Protein 3PES (pdb70)

Structure (mmCIF, N/CA/C/O backbone):
data_3PES
#
_entry.id   3PES
#
_cell.length_a   38.059
_cell.length_b   59.745
_cell.length_c   38.154
_cell.angle_alpha   90.00
_cell.angle_beta   103.98
_cell.angle_gamma   90.00
#
_symmetry.space_group_name_H-M   'P 1 21 1'
#
loop_
_entity.id
_entity.type
_entity.pdbx_description
1 polymer 'Uncharacterized protein gp49'
2 water water
#
loop_
_atom_site.group_PDB
_atom_site.id
_atom_site.type_symbol
_atom_site.label_atom_id
_atom_site.label_alt_id
_atom_site.label_comp_id
_atom_site.label_asym_id
_atom_site.label_entity_id
_atom_site.label_seq_id
_atom_site.pdbx_PDB_ins_code
_atom_site.Cartn_x
_atom_site.Cartn_y
_atom_site.Cartn_z
_atom_site.occupancy
_atom_site.B_iso_or_equiv
_atom_site.auth_seq_id
_atom_site.auth_comp_id
_atom_site.auth_asym_id
_atom_site.auth_atom_id
_atom_site.pdbx_PDB_model_num
ATOM 1 N N . ALA A 1 3 ? 29.017 37.977 19.294 1.00 27.91 0 ALA A N 1
ATOM 2 C CA . ALA A 1 3 ? 28.030 38.357 18.246 1.00 27.35 0 ALA A CA 1
ATOM 3 C C . ALA A 1 3 ? 27.024 37.268 17.915 1.00 26.64 0 ALA A C 1
ATOM 4 O O . ALA A 1 3 ? 26.256 36.814 18.752 1.00 27.33 0 ALA A O 1
ATOM 14 N N . LEU A 1 5 ? 27.179 33.916 15.830 1.00 18.64 2 LEU A N 1
ATOM 15 C CA . LEU A 1 5 ? 28.106 33.000 15.195 1.00 17.54 2 LEU A CA 1
ATOM 16 C C . LEU A 1 5 ? 27.484 32.258 14.022 1.00 17.09 2 LEU A C 1
ATOM 17 O O . LEU A 1 5 ? 28.087 32.176 12.944 1.00 17.86 2 LEU A O 1
ATOM 22 N N . ALA A 1 6 ? 26.270 31.754 14.228 1.00 15.49 3 ALA A N 1
ATOM 23 C CA . ALA A 1 6 ? 25.612 30.893 13.261 1.00 14.24 3 ALA A CA 1
ATOM 24 C C . ALA A 1 6 ? 24.128 30.949 13.513 1.00 13.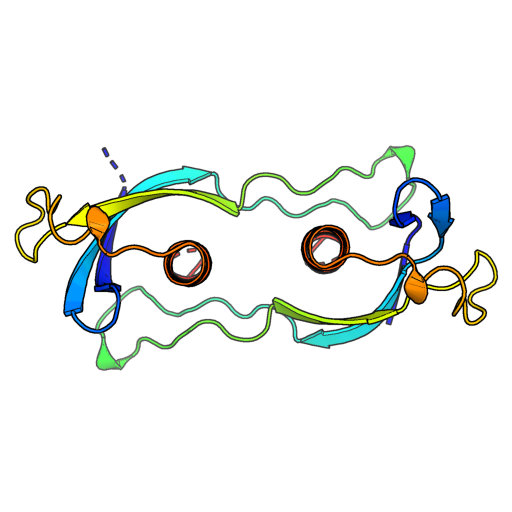24 3 ALA A C 1
ATOM 25 O O . ALA A 1 6 ? 23.679 31.206 14.636 1.00 12.89 3 ALA A O 1
ATOM 27 N N . GLU A 1 7 ? 23.354 30.714 12.467 1.00 13.67 4 GLU A N 1
ATOM 28 C CA . GLU A 1 7 ? 21.907 30.617 12.586 1.00 14.01 4 GLU A CA 1
ATOM 29 C C . GLU A 1 7 ? 21.465 29.403 11.794 1.00 14.34 4 GLU A C 1
ATOM 30 O O . GLU A 1 7 ? 22.054 29.084 10.753 1.00 14.72 4 GLU A O 1
ATOM 32 N N . PHE A 1 8 ? 20.456 28.706 12.289 1.00 13.37 5 PHE A N 1
ATOM 33 C CA . PHE A 1 8 ? 19.851 27.626 11.529 1.00 13.56 5 PHE A CA 1
ATOM 34 C C . PHE A 1 8 ? 18.360 27.527 11.811 1.00 13.25 5 PHE A C 1
ATOM 35 O O . PHE A 1 8 ? 17.889 27.891 12.887 1.00 13.80 5 PHE A O 1
ATOM 43 N N . GLU A 1 9 ? 17.615 27.047 10.820 1.00 14.44 6 GLU A N 1
ATOM 44 C CA . GLU A 1 9 ? 16.186 26.835 10.981 1.00 15.21 6 GLU A CA 1
ATOM 45 C C . GLU A 1 9 ? 15.932 25.586 11.827 1.00 14.97 6 GLU A C 1
ATOM 46 O O . GLU A 1 9 ? 16.597 24.553 11.661 1.00 15.98 6 GLU A O 1
ATOM 48 N N . ASP A 1 10 ? 14.994 25.698 12.762 1.00 14.47 7 ASP A N 1
ATOM 49 C CA . ASP A 1 10 ? 14.578 24.570 13.565 1.00 14.22 7 ASP A CA 1
ATOM 50 C C . ASP A 1 10 ? 13.126 24.820 13.951 1.00 14.11 7 ASP A C 1
ATOM 51 O O . ASP A 1 10 ? 12.414 25.553 13.254 1.00 14.05 7 ASP A O 1
ATOM 56 N N . ARG A 1 11 ? 12.677 24.180 15.022 1.00 14.86 8 ARG A N 1
ATOM 57 C CA . ARG A 1 11 ? 11.313 24.329 15.511 1.00 15.86 8 ARG A CA 1
ATOM 58 C C . ARG A 1 11 ? 11.360 24.365 17.018 1.00 15.92 8 ARG A C 1
ATOM 59 O O . ARG A 1 11 ? 12.276 23.794 17.617 1.00 15.87 8 ARG A O 1
ATOM 67 N N . VAL A 1 12 ? 10.391 25.052 17.618 1.00 15.46 9 VAL A N 1
ATOM 68 C CA . VAL A 1 12 ? 10.147 24.965 19.052 1.00 16.65 9 VAL A CA 1
ATOM 69 C C . VAL A 1 12 ? 8.732 24.440 19.190 1.00 17.23 9 VAL A C 1
ATOM 70 O O . VAL A 1 12 ? 7.785 25.065 18.720 1.00 17.47 9 VAL A O 1
ATOM 74 N N . ALA A 1 13 ? 8.609 23.262 19.799 1.00 18.24 10 ALA A N 1
ATOM 75 C CA . ALA A 1 13 ? 7.332 22.570 19.911 1.00 19.32 10 ALA A CA 1
ATOM 76 C C . ALA A 1 13 ? 6.557 22.614 18.578 1.00 19.52 10 ALA A C 1
ATOM 77 O O . ALA A 1 13 ? 5.367 22.914 18.529 1.00 20.09 10 ALA A O 1
ATOM 79 N N . GLY A 1 14 ? 7.266 22.330 17.494 1.00 18.86 11 GLY A N 1
ATOM 80 C CA . GLY A 1 14 ? 6.658 22.225 16.173 1.00 18.23 11 GLY A CA 1
ATOM 81 C C . GLY A 1 14 ? 6.475 23.517 15.398 1.00 17.99 11 GLY A C 1
ATOM 82 O O . GLY A 1 14 ? 6.059 23.487 14.244 1.00 18.88 11 GLY A O 1
ATOM 83 N N . ILE A 1 15 ? 6.779 24.648 16.021 1.00 16.97 12 ILE A N 1
ATOM 84 C CA . ILE A 1 15 ? 6.616 25.953 15.383 1.00 16.55 12 ILE A CA 1
ATOM 85 C C . ILE A 1 15 ? 7.946 26.396 14.774 1.00 15.60 12 ILE A C 1
ATOM 86 O O . ILE A 1 15 ? 8.949 26.446 15.482 1.00 15.52 12 ILE A O 1
ATOM 91 N N . PRO A 1 16 ? 7.964 26.731 13.465 1.00 15.41 13 PRO A N 1
ATOM 92 C CA . PRO A 1 16 ? 9.224 27.118 12.808 1.00 15.84 13 PRO A CA 1
ATOM 93 C C . PRO A 1 16 ? 9.882 28.332 13.451 1.00 15.97 13 PRO A C 1
ATOM 94 O O . PRO A 1 16 ? 9.206 29.287 13.828 1.00 16.60 13 PRO A O 1
ATOM 98 N N . CYS A 1 17 ? 11.205 28.287 13.563 1.00 15.00 14 CYS A N 1
ATOM 99 C CA . CYS A 1 17 ? 11.953 29.403 14.113 1.00 15.34 14 CYS A CA 1
ATOM 100 C C . CYS A 1 17 ? 13.367 29.368 13.602 1.00 14.30 14 CYS A C 1
ATOM 101 O O . CYS A 1 17 ? 13.740 28.480 12.839 1.00 15.14 14 CYS A O 1
ATOM 104 N N . LEU A 1 18 ? 14.142 30.351 14.035 1.00 13.73 15 LEU A N 1
ATOM 105 C CA . LEU A 1 18 ? 15.562 30.384 13.818 1.00 13.34 15 LEU A CA 1
ATOM 106 C C . LEU A 1 18 ? 16.229 30.180 15.168 1.00 12.63 15 LEU A C 1
ATOM 107 O O . LEU A 1 18 ? 15.812 30.752 16.185 1.00 13.61 15 LEU A O 1
ATOM 112 N N . ILE A 1 19 ? 17.265 29.361 15.183 1.00 11.21 16 ILE A N 1
ATOM 113 C CA . ILE A 1 19 ? 18.140 29.268 16.351 1.00 10.49 16 ILE A CA 1
ATOM 114 C C . ILE A 1 19 ? 19.401 30.066 16.020 1.00 10.06 16 ILE A C 1
ATOM 115 O O . ILE A 1 19 ? 20.046 29.836 14.996 1.00 10.91 16 ILE A O 1
ATOM 120 N N . VAL A 1 20 ? 19.734 31.026 16.875 1.00 10.80 17 VAL A N 1
ATOM 121 C CA . VAL A 1 20 ? 20.936 31.818 16.694 1.00 11.38 17 VAL A CA 1
ATOM 122 C C . VAL A 1 20 ? 21.906 31.435 17.810 1.00 10.46 17 VAL A C 1
ATOM 123 O O . VAL A 1 20 ? 21.550 31.425 18.999 1.00 11.28 17 VAL A O 1
ATOM 127 N N . VAL A 1 21 ? 23.119 31.069 17.412 1.00 10.28 18 VAL A N 1
ATOM 128 C CA . VAL A 1 21 ? 24.152 30.714 18.364 1.00 10.34 18 VAL A CA 1
ATOM 129 C C . VAL A 1 21 ? 24.978 31.961 18.661 1.00 10.92 18 VAL A C 1
ATOM 130 O O . VAL A 1 21 ? 25.558 32.558 17.746 1.00 11.70 18 VAL A O 1
ATOM 134 N N . THR A 1 22 ? 25.016 32.354 19.936 1.00 11.90 19 THR A N 1
ATOM 135 C CA . THR A 1 22 ? 25.673 33.606 20.339 1.00 12.88 19 THR A CA 1
ATOM 136 C C . THR A 1 22 ? 27.043 33.391 20.973 1.00 12.19 19 THR A C 1
ATOM 137 O O . THR A 1 22 ? 27.853 34.320 21.042 1.00 13.32 19 THR A O 1
ATOM 141 N N . TYR A 1 23 ? 27.277 32.187 21.481 1.00 11.56 20 TYR A N 1
ATOM 142 C CA . TYR A 1 23 ? 28.580 31.819 22.027 1.00 11.42 20 TYR A CA 1
ATOM 143 C C . TYR A 1 23 ? 28.783 30.330 21.785 1.00 10.72 20 TYR A C 1
ATOM 144 O O . TYR A 1 23 ? 27.856 29.556 21.984 1.00 10.91 20 TYR A O 1
ATOM 153 N N . TRP A 1 24 ? 29.984 29.936 21.373 1.00 10.18 21 TRP A N 1
ATOM 154 C CA . TRP A 1 24 ? 30.298 28.507 21.252 1.00 9.85 21 TRP A CA 1
ATOM 155 C C . TRP A 1 24 ? 31.690 28.213 21.762 1.00 9.43 21 TRP A C 1
ATOM 156 O O . TRP A 1 24 ? 32.660 28.789 21.289 1.00 10.18 21 TRP A O 1
ATOM 167 N N . GLU A 1 25 ? 31.788 27.297 22.717 1.00 9.81 22 GLU A N 1
ATOM 168 C CA . GLU A 1 25 ? 33.079 26.840 23.200 1.00 10.56 22 GLU A CA 1
ATOM 169 C C . GLU A 1 25 ? 33.405 25.558 22.447 1.00 10.33 22 GLU A C 1
ATOM 170 O O . GLU A 1 25 ? 32.749 24.551 22.662 1.00 9.99 22 GLU A O 1
ATOM 176 N N . PRO A 1 26 ? 34.429 25.580 21.569 1.00 10.41 23 PRO A N 1
ATOM 177 C CA . PRO A 1 26 ? 34.683 24.351 20.789 1.00 9.95 23 PRO A CA 1
ATOM 178 C C . PRO A 1 26 ? 34.951 23.133 21.657 1.00 9.83 23 PRO A C 1
ATOM 179 O O . PRO A 1 26 ? 35.611 23.259 22.702 1.00 10.56 23 PRO A O 1
ATOM 183 N N . TYR A 1 27 ? 34.469 21.967 21.221 1.00 9.31 24 TYR A N 1
ATOM 184 C CA . TYR A 1 27 ? 34.765 20.735 21.949 1.00 10.01 24 TYR A CA 1
ATOM 185 C C . TYR A 1 27 ? 36.256 20.438 21.812 1.00 10.45 24 TYR A C 1
ATOM 186 O O . TYR A 1 27 ? 36.802 20.483 20.704 1.00 12.21 24 TYR A O 1
ATOM 195 N N . VAL A 1 28 ? 36.919 20.119 22.919 1.00 10.14 25 VAL A N 1
ATOM 196 C CA . VAL A 1 28 ? 38.326 19.726 22.909 1.00 11.07 25 VAL A CA 1
ATOM 197 C C . VAL A 1 28 ? 38.365 18.342 23.527 1.00 10.31 25 VAL A C 1
ATOM 198 O O . VAL A 1 28 ? 37.934 18.160 24.671 1.00 10.70 25 VAL A O 1
ATOM 202 N N . PRO A 1 29 ? 38.839 17.351 22.757 1.00 10.79 26 PRO A N 1
ATOM 203 C CA . PRO A 1 29 ? 38.813 15.977 23.283 1.00 10.89 26 PRO A CA 1
ATOM 204 C C . PRO A 1 29 ? 39.641 15.805 24.558 1.00 10.79 26 PRO A C 1
ATOM 205 O O . PRO A 1 29 ? 40.659 16.476 24.750 1.00 11.20 26 PRO A O 1
ATOM 209 N N . ALA A 1 30 ? 39.191 14.883 25.399 1.00 10.42 27 ALA A N 1
ATOM 210 C CA . ALA A 1 30 ? 39.967 14.428 26.541 1.00 10.45 27 ALA A CA 1
ATOM 211 C C . ALA A 1 30 ? 41.245 13.737 26.088 1.00 10.79 27 ALA A C 1
ATOM 212 O O . ALA A 1 30 ? 41.290 13.164 24.987 1.00 12.19 27 ALA A O 1
ATOM 214 N N . LYS A 1 31 ? 42.275 13.775 26.929 1.00 11.68 28 LYS A N 1
ATOM 215 C CA . LYS A 1 31 ? 43.431 12.896 26.751 1.00 12.15 28 LYS A CA 1
ATOM 216 C C . LYS A 1 31 ? 43.224 11.701 27.648 1.00 12.51 28 LYS A C 1
ATOM 217 O O . LYS A 1 31 ? 43.117 11.846 28.877 1.00 12.28 28 LYS A O 1
ATOM 223 N N . VAL A 1 32 ? 43.153 10.529 27.014 1.00 13.08 29 VAL A N 1
ATOM 224 C CA A VAL A 1 32 ? 42.755 9.279 27.657 0.50 14.67 29 VAL A CA 1
ATOM 225 C CA B VAL A 1 32 ? 42.797 9.309 27.726 0.50 14.80 29 VAL A CA 1
ATOM 226 C C . VAL A 1 32 ? 43.847 8.215 27.568 1.00 14.95 29 VAL A C 1
ATOM 227 O O . VAL A 1 32 ? 43.960 7.349 28.435 1.00 17.26 29 VAL A O 1
ATOM 234 N N . SER A 1 33 ? 44.623 8.262 26.489 1.00 15.31 30 SER A N 1
ATOM 235 C CA . SER A 1 33 ? 45.701 7.287 26.305 1.00 15.25 30 SER A CA 1
ATOM 236 C C . SER A 1 33 ? 46.929 7.646 27.141 1.00 15.71 30 SER A C 1
ATOM 237 O O . SER A 1 33 ? 47.216 8.819 27.374 1.00 16.13 30 SER A O 1
ATOM 240 N N . GLY A 1 34 ? 47.635 6.624 27.613 1.00 15.01 31 GLY A N 1
ATOM 241 C CA . GLY A 1 34 ? 48.881 6.823 28.344 1.00 14.48 31 GLY A CA 1
ATOM 242 C C . GLY A 1 34 ? 48.660 6.942 29.837 1.00 15.03 31 GLY A C 1
ATOM 243 O O . GLY A 1 34 ? 47.530 6.775 30.319 1.00 15.35 31 GLY A O 1
ATOM 244 N N . PRO A 1 35 ? 49.735 7.254 30.584 1.00 14.27 32 PRO A N 1
ATOM 245 C CA . PRO A 1 35 ? 49.664 7.251 32.046 1.00 14.13 32 PRO A CA 1
ATOM 246 C C . PRO A 1 35 ? 48.676 8.290 32.576 1.00 14.47 32 PRO A C 1
ATOM 247 O O . PRO A 1 35 ? 48.517 9.350 31.964 1.00 13.11 32 PRO A O 1
ATOM 251 N N . PRO A 1 36 ? 48.005 7.995 33.708 1.00 15.36 33 PRO A N 1
ATOM 252 C CA . PRO A 1 36 ? 47.006 8.935 34.252 1.00 15.60 33 PRO A CA 1
ATOM 253 C C . PRO A 1 36 ? 47.556 10.338 34.548 1.00 15.41 33 PRO A C 1
ATOM 254 O O . PRO A 1 36 ? 46.828 11.321 34.461 1.00 16.17 33 PRO A O 1
ATOM 258 N N . GLU A 1 37 ? 48.844 10.431 34.877 1.00 14.79 34 GLU A N 1
ATOM 259 C CA . GLU A 1 37 ? 49.492 11.701 35.198 1.00 15.20 34 GLU A CA 1
ATOM 260 C C . GLU A 1 37 ? 49.444 12.714 34.052 1.00 15.13 34 GLU A C 1
ATOM 261 O O . GLU A 1 37 ? 49.564 13.921 34.289 1.00 16.47 34 GLU A O 1
ATOM 267 N N . TYR A 1 38 ? 49.320 12.213 32.819 1.00 14.46 35 TYR A N 1
ATOM 268 C CA . TYR A 1 38 ? 49.248 13.054 31.625 1.00 13.93 35 TYR A CA 1
ATOM 269 C C . TYR A 1 38 ? 47.835 13.206 31.078 1.00 14.45 35 TYR A C 1
ATOM 270 O O . TYR A 1 38 ? 47.613 13.965 30.141 1.00 15.15 35 TYR A O 1
ATOM 279 N N . CYS A 1 39 ? 46.876 12.504 31.667 1.00 13.38 36 CYS A N 1
ATOM 280 C CA . CYS A 1 39 ? 45.496 12.556 31.183 1.00 14.34 36 CYS A CA 1
ATOM 281 C C . CYS A 1 39 ? 44.803 13.844 31.633 1.00 14.08 36 CYS A C 1
ATOM 282 O O . CYS A 1 39 ? 45.217 14.477 32.604 1.00 14.95 36 CYS A O 1
ATOM 285 N N . TYR A 1 40 ? 43.762 14.251 30.908 1.00 13.38 37 TYR A N 1
ATOM 286 C CA . TYR A 1 40 ? 42.970 15.427 31.284 1.00 13.06 37 TYR A CA 1
ATOM 287 C C . TYR A 1 40 ? 41.590 15.353 30.635 1.00 12.19 37 TYR A C 1
ATOM 288 O O . TYR A 1 40 ? 41.415 14.700 29.604 1.00 11.93 37 TYR A O 1
ATOM 297 N N . PRO A 1 41 ? 40.595 16.004 31.250 1.00 11.48 38 PRO A N 1
ATOM 298 C CA . PRO A 1 41 ? 39.231 15.901 30.725 1.00 11.09 38 PRO A CA 1
ATOM 299 C C . PRO A 1 41 ? 39.001 16.673 29.439 1.00 10.16 38 PRO A C 1
ATOM 300 O O . PRO A 1 41 ? 39.784 17.556 29.084 1.00 10.75 38 PRO A O 1
ATOM 304 N N . ALA A 1 42 ? 37.898 16.343 28.776 1.00 9.56 39 ALA A N 1
ATOM 305 C CA . ALA A 1 42 ? 37.428 17.124 27.649 1.00 9.85 39 ALA A CA 1
ATOM 306 C C . ALA A 1 42 ? 37.030 18.510 28.116 1.00 9.77 39 ALA A C 1
ATOM 307 O O . ALA A 1 42 ? 36.722 18.734 29.300 1.00 11.13 39 ALA A O 1
ATOM 309 N N . GLU A 1 43 ? 37.033 19.447 27.178 1.00 10.07 40 GLU A N 1
ATOM 310 C CA . GLU A 1 43 ? 36.585 20.811 27.431 1.00 10.70 40 GLU A CA 1
ATOM 311 C C . GLU A 1 43 ? 35.575 21.243 26.386 1.00 10.29 40 GLU A C 1
ATOM 312 O O . GLU A 1 43 ? 35.548 20.726 25.276 1.00 10.51 40 GLU A O 1
ATOM 318 N N . GLY A 1 44 ? 34.742 22.206 26.747 1.00 10.63 41 GLY A N 1
ATOM 319 C CA . GLY A 1 44 ? 33.871 22.815 25.758 1.00 11.28 41 GLY A CA 1
ATOM 320 C C . GLY A 1 44 ? 32.777 21.908 25.239 1.00 10.57 41 GLY A C 1
ATOM 321 O O . GLY A 1 44 ? 32.292 21.028 25.960 1.00 10.70 41 GLY A O 1
ATOM 322 N N . GLY A 1 45 ? 32.350 22.162 24.006 1.00 10.59 42 GLY A N 1
ATOM 323 C CA . GLY A 1 45 ? 31.218 21.465 23.414 1.00 10.74 42 GLY A CA 1
ATOM 324 C C . GLY A 1 45 ? 29.910 21.967 23.997 1.00 10.46 42 GLY A C 1
ATOM 325 O O . GLY A 1 45 ? 28.962 21.195 24.171 1.00 10.67 42 GLY A O 1
ATOM 326 N N . CYS A 1 46 ? 29.849 23.274 24.254 1.00 10.85 43 CYS A N 1
ATOM 327 C CA . CYS A 1 46 ? 28.650 23.887 24.786 1.00 11.88 43 CYS A CA 1
ATOM 328 C C . CYS A 1 46 ? 28.728 25.384 24.524 1.00 11.36 43 CYS A C 1
ATOM 329 O O . CYS A 1 46 ? 29.763 25.898 24.085 1.00 10.41 43 CYS A O 1
ATOM 332 N N . GLY A 1 47 ? 27.645 26.097 24.799 1.00 11.31 44 GLY A N 1
ATOM 333 C CA . GLY A 1 47 ? 27.618 27.514 24.496 1.00 11.08 44 GLY A CA 1
ATOM 334 C C . GLY A 1 47 ? 26.261 28.098 24.776 1.00 11.18 44 GLY A C 1
ATOM 335 O O . GLY A 1 47 ? 25.554 27.638 25.669 1.00 13.40 44 GLY A O 1
ATOM 336 N N . GLU A 1 48 ? 25.897 29.115 24.012 1.00 10.35 45 GLU A N 1
ATOM 337 C CA . GLU A 1 48 ? 24.663 29.853 24.261 1.00 10.55 45 GLU A CA 1
ATOM 338 C C . GLU A 1 48 ? 23.942 30.064 22.950 1.00 10.06 45 GLU A C 1
ATOM 339 O O . GLU A 1 48 ? 24.570 30.412 21.938 1.00 11.42 45 GLU A O 1
ATOM 345 N N . TRP A 1 49 ? 22.630 29.870 22.977 1.00 9.38 46 TRP A N 1
ATOM 346 C CA . TRP A 1 49 ? 21.810 30.050 21.793 1.00 9.27 46 TRP A CA 1
ATOM 347 C C . TRP A 1 49 ? 20.485 30.694 22.195 1.00 9.97 46 TRP A C 1
ATOM 348 O O . TRP A 1 49 ? 20.100 30.684 23.374 1.00 10.15 46 TRP A O 1
ATOM 359 N N . GLU A 1 50 ? 19.790 31.256 21.207 1.00 10.68 47 GLU A N 1
ATOM 360 C CA . GLU A 1 50 ? 18.500 31.901 21.435 1.00 11.54 47 GLU A CA 1
ATOM 361 C C . GLU A 1 50 ? 17.525 31.538 20.342 1.00 11.66 47 GLU A C 1
ATOM 362 O O . GLU A 1 50 ? 17.919 31.316 19.199 1.00 12.08 47 GLU A O 1
ATOM 368 N N . VAL A 1 51 ? 16.241 31.524 20.688 1.00 11.50 48 VAL A N 1
ATOM 369 C CA . VAL A 1 51 ? 15.193 31.391 19.688 1.00 12.62 48 VAL A CA 1
ATOM 370 C C . VAL A 1 51 ? 14.895 32.766 19.090 1.00 12.73 48 VAL A C 1
ATOM 371 O O . VAL A 1 51 ? 14.753 33.751 19.832 1.00 14.85 48 VAL A O 1
ATOM 375 N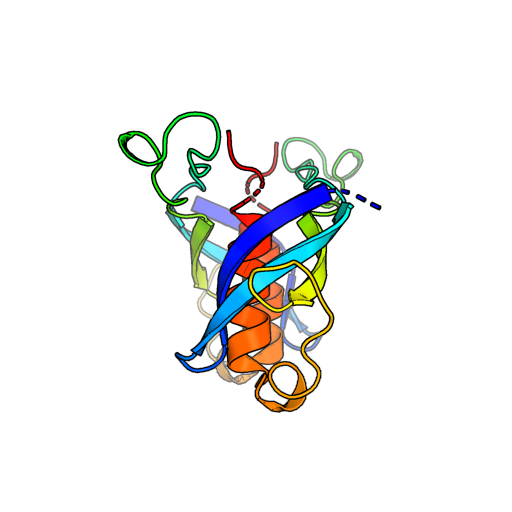 N . ARG A 1 52 ? 14.793 32.830 17.767 1.00 12.37 49 ARG A N 1
ATOM 376 C CA . ARG A 1 52 ? 14.483 34.071 17.047 1.00 12.01 49 ARG A CA 1
ATOM 377 C C . ARG A 1 52 ? 13.418 33.778 16.004 1.00 12.10 49 ARG A C 1
ATOM 378 O O . ARG A 1 52 ? 13.200 32.626 15.638 1.00 12.18 49 ARG A O 1
ATOM 386 N N . ASP A 1 53 ? 12.759 34.820 15.502 1.00 12.11 50 ASP A N 1
ATOM 387 C CA . ASP A 1 53 ? 11.941 34.647 14.293 1.00 12.90 50 ASP A CA 1
ATOM 388 C C . ASP A 1 53 ? 12.838 34.562 13.059 1.00 12.95 50 ASP A C 1
ATOM 389 O O . ASP A 1 53 ? 14.063 34.670 13.166 1.00 13.24 50 ASP A O 1
ATOM 394 N N . ARG A 1 54 ? 12.233 34.356 11.896 1.00 13.52 51 ARG A N 1
ATOM 395 C CA . ARG A 1 54 ? 13.014 34.136 10.686 1.00 13.77 51 ARG A CA 1
ATOM 396 C C . ARG A 1 54 ? 13.825 35.361 10.238 1.00 13.33 51 ARG A C 1
ATOM 397 O O . ARG A 1 54 ? 14.706 35.255 9.385 1.00 13.98 51 ARG A O 1
ATOM 405 N N . ARG A 1 55 ? 13.517 36.522 10.799 1.00 13.49 52 ARG A N 1
ATOM 406 C CA . ARG A 1 55 ? 14.316 37.730 10.527 1.00 13.86 52 ARG A CA 1
ATOM 407 C C . ARG A 1 55 ? 15.396 37.963 11.582 1.00 13.18 52 ARG A C 1
ATOM 408 O O . ARG A 1 55 ? 16.102 38.974 11.545 1.00 13.64 52 ARG A O 1
ATOM 416 N N . GLY A 1 56 ? 15.540 37.021 12.502 1.00 13.13 53 GLY A N 1
ATOM 417 C CA . GLY A 1 56 ? 16.546 37.138 13.564 1.00 13.49 53 GLY A CA 1
ATOM 418 C C . GLY A 1 56 ? 16.105 38.021 14.728 1.00 13.23 53 GLY A C 1
ATOM 419 O O . GLY A 1 56 ? 16.911 38.327 15.616 1.00 14.47 53 GLY A O 1
ATOM 420 N N . ARG A 1 57 ? 14.835 38.425 14.750 1.00 12.96 54 ARG A N 1
ATOM 421 C CA . ARG A 1 57 ? 14.304 39.269 15.826 1.00 14.01 54 ARG A CA 1
ATOM 422 C C . ARG A 1 57 ? 13.971 38.420 17.051 1.00 14.08 54 ARG A C 1
ATOM 423 O O . ARG A 1 57 ? 13.716 37.222 16.916 1.00 13.07 54 ARG A O 1
ATOM 431 N N . PRO A 1 58 ? 13.957 39.039 18.244 1.00 14.48 55 PRO A N 1
ATOM 432 C CA . PRO A 1 58 ? 13.561 38.294 19.459 1.00 15.00 55 PRO A CA 1
ATOM 433 C C . PRO A 1 58 ? 12.197 37.637 19.324 1.00 15.44 55 PRO A C 1
ATOM 434 O O . PRO A 1 58 ? 11.308 38.183 18.676 1.00 15.53 55 PRO A O 1
ATOM 438 N N . ALA A 1 59 ? 12.052 36.451 19.914 1.00 15.87 56 ALA A N 1
ATOM 439 C CA . ALA A 1 59 ? 10.805 35.702 19.850 1.00 16.39 56 ALA A CA 1
ATOM 440 C C . ALA A 1 59 ? 10.416 35.241 21.253 1.00 16.48 56 ALA A C 1
ATOM 441 O O . ALA A 1 59 ? 10.397 34.041 21.537 1.00 16.35 56 ALA A O 1
ATOM 443 N N . PRO A 1 60 ? 10.100 36.201 22.144 1.00 16.07 57 PRO A N 1
ATOM 444 C CA . PRO A 1 60 ? 9.764 35.802 23.532 1.00 16.10 57 PRO A CA 1
ATOM 445 C C . PRO A 1 60 ? 8.579 34.834 23.626 1.00 15.89 57 PRO A C 1
ATOM 446 O O . PRO A 1 60 ? 8.523 34.007 24.543 1.00 14.81 57 PRO A O 1
ATOM 450 N N . TRP A 1 61 ? 7.649 34.943 22.678 1.00 16.03 58 TRP A N 1
ATOM 451 C CA A TRP A 1 61 ? 6.493 34.054 22.671 0.50 16.17 58 TRP A CA 1
ATOM 452 C CA B TRP A 1 61 ? 6.480 34.061 22.560 0.50 16.09 58 TRP A CA 1
ATOM 453 C C . TRP A 1 61 ? 6.888 32.601 22.366 1.00 15.65 58 TRP A C 1
ATOM 454 O O . TRP A 1 61 ? 6.215 31.682 22.824 1.00 15.94 58 TRP A O 1
ATOM 475 N N . LEU A 1 62 ? 7.982 32.395 21.645 1.00 15.44 59 LEU A N 1
ATOM 476 C CA . LEU A 1 62 ? 8.497 31.052 21.424 1.00 15.71 59 LEU A CA 1
ATOM 477 C C . LEU A 1 62 ? 9.373 30.617 22.576 1.00 14.66 59 LEU A C 1
ATOM 478 O O . LEU A 1 62 ? 9.342 29.450 22.987 1.00 14.67 59 LEU A O 1
ATOM 483 N N . GLU A 1 63 ? 10.165 31.544 23.103 1.00 13.70 60 GLU A N 1
ATOM 484 C CA . GLU A 1 63 ? 10.994 31.236 24.264 1.00 14.01 60 GLU A CA 1
ATOM 485 C C . GLU A 1 63 ? 10.133 30.663 25.392 1.00 14.13 60 GLU A C 1
ATOM 486 O O . GLU A 1 63 ? 10.518 29.687 26.031 1.00 14.25 60 GLU A O 1
ATOM 488 N N . ARG A 1 64 ? 8.951 31.237 25.622 1.00 14.97 61 ARG A N 1
ATOM 489 C CA . ARG A 1 64 ? 8.019 30.727 26.643 1.00 16.53 61 ARG A CA 1
ATOM 490 C C . ARG A 1 64 ? 7.491 29.311 26.373 1.00 16.18 61 ARG A C 1
ATOM 491 O O . ARG A 1 64 ? 7.031 28.607 27.293 1.00 17.34 61 ARG A O 1
ATOM 499 N N . LYS A 1 65 ? 7.547 28.892 25.116 1.00 16.16 62 LYS A N 1
ATOM 500 C CA . LYS A 1 65 ? 7.091 27.563 24.737 1.00 16.05 62 LYS A CA 1
ATOM 501 C C . LYS A 1 65 ? 8.177 26.506 24.835 1.00 15.84 62 LYS A C 1
ATOM 502 O O . LYS A 1 65 ? 7.905 25.325 24.642 1.00 16.69 62 LYS A O 1
ATOM 508 N N . LEU A 1 66 ? 9.409 26.920 25.104 1.00 14.47 63 LEU A N 1
ATOM 509 C CA . LEU A 1 66 ? 10.459 25.949 25.317 1.00 13.77 63 LEU A CA 1
ATOM 510 C C . LEU A 1 66 ? 10.154 25.118 26.549 1.00 13.77 63 LEU A C 1
ATOM 511 O O . LEU A 1 66 ? 9.781 25.630 27.608 1.00 15.90 63 LEU A O 1
ATOM 516 N N . THR A 1 67 ? 10.296 23.819 26.394 1.00 12.16 64 THR A N 1
ATOM 517 C CA . THR A 1 67 ? 10.310 22.928 27.547 1.00 12.06 64 THR A CA 1
ATOM 518 C C . THR A 1 67 ? 11.744 22.493 27.780 1.00 12.23 64 THR A C 1
ATOM 519 O O . THR A 1 67 ? 12.596 22.664 26.915 1.00 11.79 64 THR A O 1
ATOM 523 N N . GLU A 1 68 ? 12.034 21.911 28.934 1.00 11.82 65 GLU A N 1
ATOM 524 C CA . GLU A 1 68 ? 13.368 21.367 29.150 1.00 11.39 65 GLU A CA 1
ATOM 525 C C . GLU A 1 68 ? 13.723 20.313 28.113 1.00 11.12 65 GLU A C 1
ATOM 526 O O . GLU A 1 68 ? 14.864 20.225 27.686 1.00 11.36 65 GLU A O 1
ATOM 532 N N . ALA A 1 69 ? 12.742 19.515 27.693 1.00 11.51 66 ALA A N 1
ATOM 533 C CA . ALA A 1 69 ? 12.996 18.517 26.638 1.00 11.55 66 ALA A CA 1
ATOM 534 C C . ALA A 1 69 ? 13.455 19.173 25.336 1.00 11.31 66 ALA A C 1
ATOM 535 O O . ALA A 1 69 ? 14.397 18.711 24.689 1.00 11.34 66 ALA A O 1
ATOM 537 N N . GLU A 1 70 ? 12.774 20.247 24.958 1.00 11.01 67 GLU A N 1
ATOM 538 C CA . GLU A 1 70 ? 13.135 20.988 23.762 1.00 11.81 67 GLU A CA 1
ATOM 539 C C . GLU A 1 70 ? 14.502 21.647 23.887 1.00 11.20 67 GLU A C 1
ATOM 540 O O . GLU A 1 70 ? 15.291 21.653 22.930 1.00 11.50 67 GLU A O 1
ATOM 546 N N . ARG A 1 71 ? 14.800 22.197 25.062 1.00 11.22 68 ARG A N 1
ATOM 547 C CA . ARG A 1 71 ? 16.097 22.821 25.269 1.00 11.44 68 ARG A CA 1
ATOM 548 C C . ARG A 1 71 ? 17.207 21.794 25.091 1.00 11.70 68 ARG A C 1
ATOM 549 O O . ARG A 1 71 ? 18.246 22.102 24.531 1.00 11.84 68 ARG A O 1
ATOM 557 N N . GLU A 1 72 ? 16.993 20.579 25.606 1.00 11.58 69 GLU A N 1
ATOM 558 C CA . GLU A 1 72 ? 17.994 19.530 25.503 1.00 12.69 69 GLU A CA 1
ATOM 559 C C . GLU A 1 72 ? 18.196 19.099 24.039 1.00 11.47 69 GLU A C 1
ATOM 560 O O . GLU A 1 72 ? 19.325 18.938 23.573 1.00 11.74 69 GLU A O 1
ATOM 566 N N . ARG A 1 73 ? 17.097 18.957 23.305 1.00 10.77 70 ARG A N 1
ATOM 567 C CA . ARG A 1 73 ? 17.159 18.603 21.887 1.00 11.18 70 ARG A CA 1
ATOM 568 C C . ARG A 1 73 ? 17.868 19.688 21.083 1.00 10.91 70 ARG A C 1
ATOM 569 O O . ARG A 1 73 ? 18.742 19.404 20.281 1.00 11.02 70 ARG A O 1
ATOM 577 N N . ILE A 1 74 ? 17.518 20.942 21.320 1.00 9.24 71 ILE A N 1
ATOM 578 C CA . ILE A 1 74 ? 18.167 22.033 20.594 1.00 10.06 71 ILE A CA 1
ATOM 579 C C . ILE A 1 74 ? 19.642 22.193 21.000 1.00 10.18 71 ILE A C 1
ATOM 580 O O . ILE A 1 74 ? 20.485 22.504 20.156 1.00 9.78 71 ILE A O 1
ATOM 585 N N . ASP A 1 75 ? 19.971 21.945 22.271 1.00 9.95 72 ASP A N 1
ATOM 586 C CA . ASP A 1 75 ? 21.377 21.941 22.681 1.00 10.78 72 ASP A CA 1
ATOM 587 C C . ASP A 1 75 ? 22.168 21.007 21.754 1.00 9.87 72 ASP A C 1
ATOM 588 O O . ASP A 1 75 ? 23.266 21.343 21.289 1.00 10.05 72 ASP A O 1
ATOM 593 N N . GLN A 1 76 ? 21.625 19.818 21.495 1.00 10.61 73 GLN A N 1
ATOM 594 C CA . GLN A 1 76 ? 22.325 18.882 20.639 1.00 9.93 73 GLN A CA 1
ATOM 595 C C . GLN A 1 76 ? 22.363 19.314 19.175 1.00 9.50 73 GLN A C 1
ATOM 596 O O . GLN A 1 76 ? 23.362 19.093 18.492 1.00 10.51 73 GLN A O 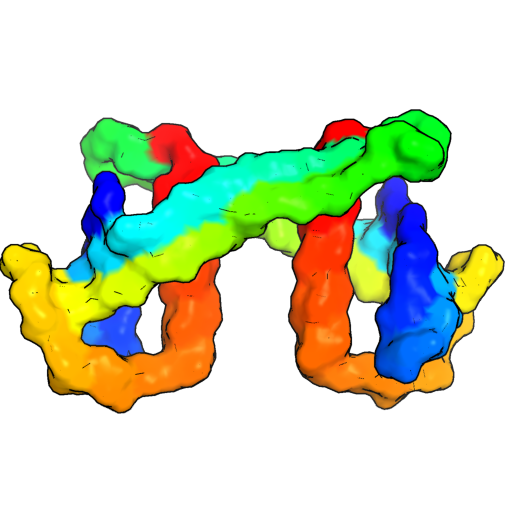1
ATOM 602 N N . ALA A 1 77 ? 21.289 19.933 18.701 1.00 9.44 74 ALA A N 1
ATOM 603 C CA . ALA A 1 77 ? 21.256 20.517 17.362 1.00 9.42 74 ALA A CA 1
ATOM 604 C C . ALA A 1 77 ? 22.334 21.591 17.196 1.00 9.23 74 ALA A C 1
ATOM 605 O O . ALA A 1 77 ? 22.985 21.684 16.145 1.00 9.35 74 ALA A O 1
ATOM 607 N N . VAL A 1 78 ? 22.514 22.414 18.226 1.00 8.99 75 VAL A N 1
ATOM 608 C CA . VAL A 1 78 ? 23.568 23.422 18.217 1.00 9.19 75 VAL A CA 1
ATOM 609 C C . VAL A 1 78 ? 24.950 22.766 18.210 1.00 8.81 75 VAL A C 1
ATOM 610 O O . VAL A 1 78 ? 25.813 23.164 17.444 1.00 9.41 75 VAL A O 1
ATOM 614 N N . PHE A 1 79 ? 25.163 21.767 19.060 1.00 9.25 76 PHE A N 1
ATOM 615 C CA . PHE A 1 79 ? 26.432 21.038 19.018 1.00 8.82 76 PHE A CA 1
ATOM 616 C C . PHE A 1 79 ? 26.721 20.493 17.611 1.00 9.36 76 PHE A C 1
ATOM 617 O O . PHE A 1 79 ? 27.820 20.664 17.083 1.00 10.10 76 PHE A O 1
ATOM 625 N N . ASP A 1 80 ? 25.729 19.853 17.005 1.00 9.56 77 ASP A N 1
ATOM 626 C CA . ASP A 1 80 ? 25.950 19.231 15.711 1.00 9.69 77 ASP A CA 1
ATOM 627 C C . ASP A 1 80 ? 26.245 20.298 14.652 1.00 11.03 77 ASP A C 1
ATOM 628 O O . ASP A 1 80 ? 27.099 20.112 13.805 1.00 11.88 77 ASP A O 1
ATOM 633 N N . ARG A 1 81 ? 25.568 21.441 14.724 1.00 10.71 78 ARG A N 1
ATOM 634 C CA . ARG A 1 81 ? 25.832 22.536 13.785 1.00 10.49 78 ARG A CA 1
ATOM 635 C C . ARG A 1 81 ? 27.246 23.090 13.980 1.00 10.91 78 ARG A C 1
ATOM 636 O O . ARG A 1 81 ? 27.974 23.303 13.007 1.00 11.91 78 ARG A O 1
ATOM 652 N N . GLU A 1 83 ? 29.889 21.783 15.516 1.00 10.53 80 GLU A N 1
ATOM 653 C CA . GLU A 1 83 ? 30.973 20.810 15.412 1.00 11.49 80 GLU A CA 1
ATOM 654 C C . GLU A 1 83 ? 31.023 20.121 14.048 1.00 12.17 80 GLU A C 1
ATOM 655 O O . GLU A 1 83 ? 31.765 19.170 13.862 1.00 13.08 80 GLU A O 1
ATOM 661 N N . GLY A 1 84 ? 30.250 20.641 13.095 1.00 11.80 81 GLY A N 1
ATOM 662 C CA . GLY A 1 84 ? 30.137 20.030 11.770 1.00 12.71 81 GLY A CA 1
ATOM 663 C C . GLY A 1 84 ? 31.234 20.478 10.824 1.00 13.92 81 GLY A C 1
ATOM 664 O O . GLY A 1 84 ? 32.174 21.155 11.234 1.00 14.88 81 GLY A O 1
ATOM 665 N N . ARG A 1 85 ? 31.097 20.094 9.557 1.00 15.28 82 ARG A N 1
ATOM 666 C CA . ARG A 1 85 ? 32.083 20.424 8.528 1.00 16.01 82 ARG A CA 1
ATOM 667 C C . ARG A 1 85 ? 31.445 21.053 7.292 1.00 16.92 82 ARG A C 1
ATOM 668 O O . ARG A 1 85 ? 30.234 21.026 7.124 1.00 16.60 82 ARG A O 1
ATOM 678 N N . LEU B 1 5 ? 34.498 -2.684 25.324 1.00 18.85 2 LEU B N 1
ATOM 679 C CA . LEU B 1 5 ? 35.354 -1.780 24.572 1.00 17.84 2 LEU B CA 1
ATOM 680 C C . LEU B 1 5 ? 36.352 -1.024 25.442 1.00 17.55 2 LEU B C 1
ATOM 681 O O . LEU B 1 5 ? 37.546 -0.939 25.110 1.00 17.92 2 LEU B O 1
ATOM 686 N N . ALA B 1 6 ? 35.863 -0.502 26.561 1.00 16.03 3 ALA B N 1
ATOM 687 C CA . ALA B 1 6 ? 36.653 0.341 27.441 1.00 15.22 3 ALA B CA 1
ATOM 688 C C . ALA B 1 6 ? 36.034 0.277 28.815 1.00 14.39 3 ALA B C 1
ATOM 689 O O . ALA B 1 6 ? 34.845 0.003 28.970 1.00 13.84 3 ALA B O 1
ATOM 691 N N . GLU B 1 7 ? 36.856 0.529 29.819 1.00 14.31 4 GLU B N 1
ATOM 692 C CA . GLU B 1 7 ? 36.380 0.663 31.180 1.00 15.05 4 GLU B CA 1
ATOM 693 C C . GLU B 1 7 ? 37.076 1.850 31.816 1.00 15.26 4 GLU B C 1
ATOM 694 O O . GLU B 1 7 ? 38.227 2.156 31.495 1.00 15.46 4 GLU B O 1
ATOM 696 N N . PHE B 1 8 ? 36.369 2.531 32.698 1.00 14.67 5 PHE B N 1
ATOM 697 C CA . PHE B 1 8 ? 36.974 3.595 33.475 1.00 14.59 5 PHE B CA 1
ATOM 698 C C . PHE B 1 8 ? 36.325 3.714 34.821 1.00 14.55 5 PHE B C 1
ATOM 699 O O . PHE B 1 8 ? 35.161 3.356 34.998 1.00 13.84 5 PHE B O 1
ATOM 707 N N . GLU B 1 9 ? 37.101 4.198 35.779 1.00 15.24 6 GLU B N 1
ATOM 708 C CA . GLU B 1 9 ? 36.609 4.434 37.114 1.00 15.61 6 GLU B CA 1
ATOM 709 C C . GLU B 1 9 ? 35.725 5.681 37.164 1.00 15.55 6 GLU B C 1
ATOM 710 O O . GLU B 1 9 ? 36.056 6.733 36.595 1.00 16.32 6 GLU B O 1
ATOM 712 N N . ASP B 1 10 ? 34.578 5.534 37.809 1.00 14.83 7 ASP B N 1
ATOM 713 C CA . ASP B 1 10 ? 33.690 6.654 38.055 1.00 14.85 7 ASP B CA 1
ATOM 714 C C . ASP B 1 10 ? 32.978 6.417 39.380 1.00 14.92 7 ASP B C 1
ATOM 715 O O . ASP B 1 10 ? 33.488 5.685 40.246 1.00 13.92 7 ASP B O 1
ATOM 720 N N . ARG B 1 11 ? 31.835 7.069 39.554 1.00 14.99 8 ARG B N 1
ATOM 721 C CA . ARG B 1 11 ? 31.016 6.898 40.740 1.00 15.98 8 ARG B CA 1
ATOM 722 C C . ARG B 1 11 ? 29.561 6.859 40.336 1.00 15.65 8 ARG B C 1
ATOM 723 O O . ARG B 1 11 ? 29.192 7.417 39.301 1.00 15.89 8 ARG B O 1
ATOM 731 N N . VAL B 1 12 ? 28.751 6.184 41.145 1.00 15.61 9 VAL B N 1
ATOM 732 C CA . VAL B 1 12 ? 27.294 6.277 41.050 1.00 16.80 9 VAL B CA 1
ATOM 733 C C . VAL B 1 12 ? 26.805 6.782 42.392 1.00 17.24 9 VAL B C 1
ATOM 734 O O . VAL B 1 12 ? 27.008 6.133 43.426 1.00 17.29 9 VAL B O 1
ATOM 738 N N . ALA B 1 13 ? 26.207 7.970 42.364 1.00 18.37 10 ALA B N 1
ATOM 739 C CA . ALA B 1 13 ? 25.792 8.679 43.568 1.00 19.03 10 ALA B CA 1
ATOM 740 C C . ALA B 1 13 ? 26.885 8.649 44.639 1.00 19.23 10 ALA B C 1
ATOM 741 O O . ALA B 1 13 ? 26.619 8.409 45.809 1.00 19.47 10 ALA B O 1
ATOM 743 N N . GLY B 1 14 ? 28.124 8.870 44.219 1.00 17.91 11 GLY B N 1
ATOM 744 C CA . GLY B 1 14 ? 29.236 9.010 45.158 1.00 17.70 11 GLY B CA 1
ATOM 745 C C . GLY B 1 14 ? 29.965 7.714 45.493 1.00 17.65 11 GLY B C 1
ATOM 746 O O . GLY B 1 14 ? 31.007 7.733 46.157 1.00 18.85 11 GLY B O 1
ATOM 747 N N . ILE B 1 15 ? 29.437 6.590 45.029 1.00 17.04 12 ILE B N 1
ATOM 748 C CA . ILE B 1 15 ? 30.020 5.292 45.345 1.00 16.31 12 ILE B CA 1
ATOM 749 C C . ILE B 1 15 ? 30.922 4.844 44.196 1.00 15.66 12 ILE B C 1
ATOM 750 O O . ILE B 1 15 ? 30.465 4.793 43.054 1.00 15.40 12 ILE B O 1
ATOM 755 N N . PRO B 1 16 ? 32.201 4.521 44.481 1.00 14.98 13 PRO B N 1
ATOM 756 C CA . PRO B 1 16 ? 33.148 4.120 43.427 1.00 15.63 13 PRO B CA 1
ATOM 757 C C . PRO B 1 16 ? 32.669 2.914 42.634 1.00 15.80 13 PRO B C 1
ATOM 758 O O . PRO B 1 16 ? 32.154 1.953 43.205 1.00 16.89 13 PRO B O 1
ATOM 762 N N . CYS B 1 17 ? 32.875 2.960 41.322 1.00 15.14 14 CYS B N 1
ATOM 763 C CA . CYS B 1 17 ? 32.524 1.847 40.456 1.00 15.59 14 CYS B CA 1
ATOM 764 C C . CYS B 1 17 ? 33.372 1.869 39.201 1.00 14.63 14 CYS B C 1
ATOM 765 O O . CYS B 1 17 ? 34.222 2.745 39.016 1.00 14.97 14 CYS B O 1
ATOM 768 N N . LEU B 1 18 ? 33.144 0.863 38.364 1.00 13.93 15 LEU B N 1
ATOM 769 C CA A LEU B 1 18 ? 33.689 0.817 37.030 0.50 13.57 15 LEU B CA 1
ATOM 770 C CA B LEU B 1 18 ? 33.689 0.818 37.015 0.50 13.53 15 LEU B CA 1
ATOM 771 C C . LEU B 1 18 ? 32.542 1.022 36.046 1.00 12.72 15 LEU B C 1
ATOM 772 O O . LEU B 1 18 ? 31.454 0.444 36.208 1.00 13.12 15 LEU B O 1
ATOM 781 N N . ILE B 1 19 ? 32.766 1.862 35.047 1.00 11.20 16 ILE B N 1
ATOM 782 C CA . ILE B 1 19 ? 31.822 1.964 33.931 1.00 10.53 16 ILE B CA 1
ATOM 783 C C . ILE B 1 19 ? 32.463 1.181 32.798 1.00 10.65 16 ILE B C 1
ATOM 784 O O . ILE B 1 19 ? 33.615 1.422 32.453 1.00 11.41 16 ILE B O 1
ATOM 789 N N . VAL B 1 20 ? 31.725 0.222 32.241 1.00 11.04 17 VAL B N 1
ATOM 790 C CA . VAL B 1 20 ? 32.198 -0.581 31.125 1.00 11.17 17 VAL B CA 1
ATOM 791 C C . VAL B 1 20 ? 31.358 -0.226 29.908 1.00 10.55 17 VAL B C 1
ATOM 792 O O . VAL B 1 20 ? 30.123 -0.240 29.957 1.00 11.06 17 VAL B O 1
ATOM 796 N N . VAL B 1 21 ? 32.038 0.142 28.831 1.00 10.20 18 VAL B N 1
ATOM 797 C CA . VAL B 1 21 ? 31.368 0.522 27.618 1.00 10.41 18 VAL B CA 1
ATO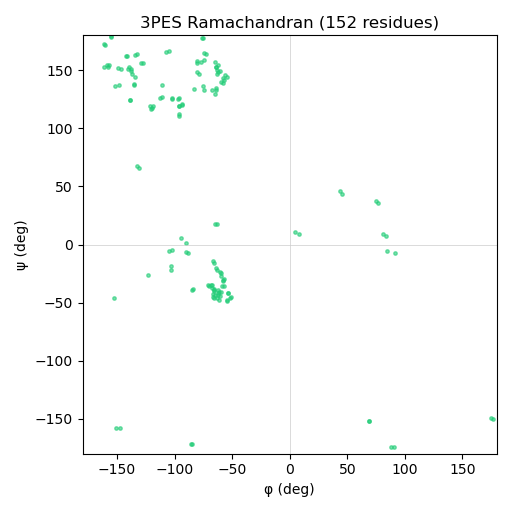M 798 C C . VAL B 1 21 ? 31.274 -0.716 26.736 1.00 10.44 18 VAL B C 1
ATOM 799 O O . VAL B 1 21 ? 32.294 -1.319 26.365 1.00 12.04 18 VAL B O 1
ATOM 803 N N . THR B 1 22 ? 30.045 -1.105 26.399 1.00 11.64 19 THR B N 1
ATOM 804 C CA . THR B 1 22 ? 29.829 -2.353 25.651 1.00 12.49 19 THR B CA 1
ATOM 805 C C . THR B 1 22 ? 29.533 -2.143 24.161 1.00 11.73 19 THR B C 1
ATOM 806 O O . THR B 1 22 ? 29.641 -3.086 23.372 1.00 12.65 19 THR B O 1
ATOM 810 N N . TYR B 1 23 ? 29.128 -0.927 23.788 1.00 11.16 20 TYR B N 1
ATOM 811 C CA . TYR B 1 23 ? 28.888 -0.574 22.389 1.00 10.96 20 TYR B CA 1
ATOM 812 C C . TYR B 1 23 ? 29.144 0.926 22.264 1.00 10.45 20 TYR B C 1
ATOM 813 O O . TYR B 1 23 ? 28.744 1.704 23.140 1.00 10.68 20 TYR B O 1
ATOM 822 N N . TRP B 1 24 ? 29.841 1.330 21.204 1.00 10.14 21 TRP B N 1
ATOM 823 C CA . TRP B 1 24 ? 30.023 2.752 20.922 1.00 9.95 21 TRP B CA 1
ATOM 824 C C . TRP B 1 24 ? 29.887 3.030 19.444 1.00 9.70 21 TRP B C 1
ATOM 825 O O . TRP B 1 24 ? 30.591 2.442 18.632 1.00 9.63 21 TRP B O 1
ATOM 836 N N . GLU B 1 25 ? 28.987 3.943 19.099 1.00 9.88 22 GLU B N 1
ATOM 837 C CA . GLU B 1 25 ? 28.846 4.398 17.728 1.00 10.94 22 GLU B CA 1
ATOM 838 C C . GLU B 1 25 ? 29.643 5.684 17.602 1.00 10.02 22 GLU B C 1
ATOM 839 O O . GLU B 1 25 ? 29.264 6.687 18.191 1.00 9.49 22 GLU B O 1
ATOM 845 N N . PRO B 1 26 ? 30.765 5.660 16.858 1.00 10.04 23 PRO B N 1
ATOM 846 C CA . PRO B 1 26 ? 31.572 6.893 16.801 1.00 10.11 23 PRO B CA 1
ATOM 847 C C . PRO B 1 26 ? 30.799 8.114 16.301 1.00 9.78 23 PRO B C 1
ATOM 848 O O . PRO B 1 26 ? 29.955 7.984 15.413 1.00 10.34 23 PRO B O 1
ATOM 852 N N . TYR B 1 27 ? 31.066 9.279 16.889 1.00 9.87 24 TYR B N 1
ATOM 853 C CA . TYR B 1 27 ? 30.477 10.510 16.383 1.00 10.07 24 TYR B CA 1
ATOM 854 C C . TYR B 1 27 ? 30.980 10.827 14.977 1.00 10.44 24 TYR B C 1
ATOM 855 O O . TYR B 1 27 ? 32.187 10.804 14.732 1.00 12.33 24 TYR B O 1
ATOM 864 N N . VAL B 1 28 ? 30.041 11.087 14.070 1.00 9.50 25 VAL B N 1
ATOM 865 C CA . VAL B 1 28 ? 30.369 11.503 12.709 1.00 10.15 25 VAL B CA 1
ATOM 866 C C . VAL B 1 28 ? 29.778 12.893 12.503 1.00 9.64 25 VAL B C 1
ATOM 867 O O . VAL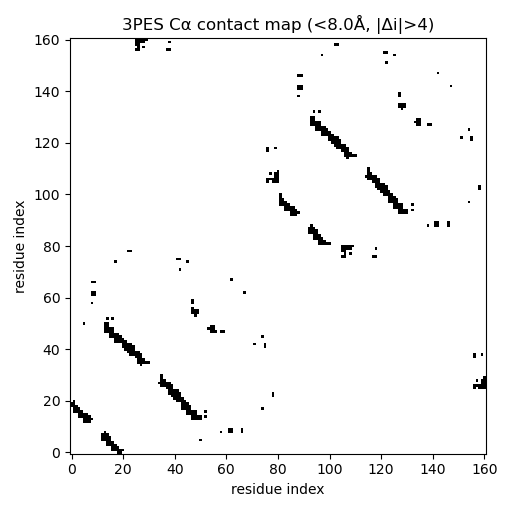 B 1 28 ? 28.568 13.076 12.670 1.00 10.14 25 VAL B O 1
ATOM 871 N N . PRO B 1 29 ? 30.637 13.886 12.220 1.00 10.05 26 PRO B N 1
AT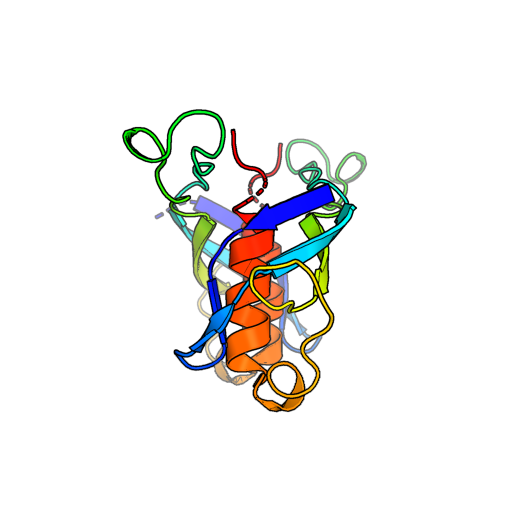OM 872 C CA . PRO B 1 29 ? 30.124 15.257 12.159 1.00 10.64 26 PRO B CA 1
ATOM 873 C C . PRO B 1 29 ? 29.103 15.446 11.038 1.00 10.00 26 PRO B C 1
ATOM 874 O O . PRO B 1 29 ? 29.173 14.761 10.004 1.00 10.54 26 PRO B O 1
ATOM 878 N N . ALA B 1 30 ? 28.166 16.362 11.255 1.00 10.48 27 ALA B N 1
ATOM 879 C CA . ALA B 1 30 ? 27.260 16.808 10.211 1.00 10.20 27 ALA B CA 1
ATOM 880 C C . ALA B 1 30 ? 28.031 17.519 9.097 1.00 10.58 27 ALA B C 1
ATOM 881 O O . ALA B 1 30 ? 29.105 18.085 9.340 1.00 11.43 27 ALA B O 1
ATOM 883 N N . LYS B 1 31 ? 27.476 17.480 7.887 1.00 10.99 28 LYS B N 1
ATOM 884 C CA . LYS B 1 31 ? 27.898 18.362 6.815 1.00 11.64 28 LYS B CA 1
ATOM 885 C C . LYS B 1 31 ? 26.957 19.542 6.810 1.00 12.27 28 LYS B C 1
ATOM 886 O O . LYS B 1 31 ? 25.745 19.389 6.625 1.00 12.47 28 LYS B O 1
ATOM 892 N N . VAL B 1 32 ? 27.545 20.714 7.027 1.00 13.28 29 VAL B N 1
ATOM 893 C CA . VAL B 1 32 ? 26.804 21.954 7.230 1.00 15.36 29 VAL B CA 1
ATOM 894 C C . VAL B 1 32 ? 27.203 23.042 6.233 1.00 15.51 29 VAL B C 1
ATOM 895 O O . VAL B 1 32 ? 26.410 23.922 5.931 1.00 17.75 29 VAL B O 1
ATOM 899 N N . SER B 1 33 ? 28.429 22.982 5.722 1.00 15.37 30 SER B N 1
ATOM 900 C CA . SER B 1 33 ? 28.880 23.941 4.721 1.00 15.82 30 SER B CA 1
ATOM 901 C C . SER B 1 33 ? 28.379 23.577 3.324 1.00 15.81 30 SER B C 1
ATOM 902 O O . SER B 1 33 ? 28.217 22.403 2.988 1.00 16.15 30 SER B O 1
ATOM 905 N N . GLY B 1 34 ? 28.148 24.597 2.503 1.00 15.11 31 GLY B N 1
ATOM 906 C CA . GLY B 1 34 ? 27.721 24.397 1.115 1.00 14.73 31 GLY B CA 1
ATOM 907 C C . GLY B 1 34 ? 26.214 24.284 0.977 1.00 14.92 31 GLY B C 1
ATOM 908 O O . GLY B 1 34 ? 25.477 24.476 1.951 1.00 15.13 31 GLY B O 1
ATOM 909 N N . PRO B 1 35 ? 25.732 23.975 -0.246 1.00 13.85 32 PRO B N 1
ATOM 910 C CA . PRO B 1 35 ? 24.292 23.962 -0.515 1.00 13.76 32 PRO B CA 1
ATOM 911 C C . PRO B 1 35 ? 23.545 22.919 0.316 1.00 14.53 32 PRO B C 1
ATOM 912 O O . PRO B 1 35 ? 24.092 21.868 0.632 1.00 13.79 32 PRO B O 1
ATOM 916 N N . PRO B 1 36 ? 22.284 23.209 0.672 1.00 14.93 33 PRO B N 1
ATOM 917 C CA . PRO B 1 36 ? 21.523 22.282 1.520 1.00 15.48 33 PRO B CA 1
ATOM 918 C C . PRO B 1 36 ? 21.344 20.889 0.920 1.00 15.10 33 PRO B C 1
ATOM 919 O O . PRO B 1 36 ? 21.210 19.916 1.656 1.00 16.27 33 PRO B O 1
ATOM 923 N N . GLU B 1 37 ? 21.356 20.792 -0.408 1.00 14.93 34 GLU B N 1
ATOM 924 C CA . GLU B 1 37 ? 21.197 19.528 -1.125 1.00 14.97 34 GLU B CA 1
ATOM 925 C C . GLU B 1 37 ? 22.291 18.512 -0.788 1.00 14.81 34 GLU B C 1
ATOM 926 O O . GLU B 1 37 ? 22.099 17.306 -0.956 1.00 16.21 34 GLU B O 1
ATOM 932 N N . TYR B 1 38 ? 23.440 19.008 -0.333 1.00 14.14 35 TYR B N 1
ATOM 933 C CA . TYR B 1 38 ? 24.572 18.152 0.001 1.00 14.17 35 TYR B CA 1
ATOM 934 C C . TYR B 1 38 ? 24.762 18.002 1.501 1.00 14.35 35 TYR B C 1
ATOM 935 O O . TYR B 1 38 ? 25.607 17.229 1.947 1.00 15.46 35 TYR B O 1
ATOM 944 N N . CYS B 1 39 ? 23.983 18.739 2.284 1.00 13.67 36 CYS B N 1
ATOM 945 C CA . CYS B 1 39 ? 24.100 18.654 3.735 1.00 14.27 36 CYS B CA 1
ATOM 946 C C . CYS B 1 39 ? 23.487 17.369 4.286 1.00 14.42 36 CYS B C 1
ATOM 947 O O . CYS B 1 39 ? 22.655 16.729 3.633 1.00 14.90 36 CYS B O 1
ATOM 950 N N . TYR B 1 40 ? 23.915 16.983 5.490 1.00 13.50 37 TYR B N 1
ATOM 951 C CA . TYR B 1 40 ? 23.386 15.798 6.163 1.00 13.07 37 TYR B CA 1
ATOM 952 C C . TYR B 1 40 ? 23.698 15.881 7.645 1.00 12.39 37 TYR B C 1
ATOM 953 O O . TYR B 1 40 ? 24.675 16.521 8.052 1.00 11.58 37 TYR B O 1
ATOM 962 N N . PRO B 1 41 ? 22.851 15.242 8.468 1.00 11.53 38 PRO B N 1
ATOM 963 C CA . PRO B 1 41 ? 23.018 15.368 9.921 1.00 10.87 38 PRO B CA 1
ATOM 964 C C . PRO B 1 41 ? 24.199 14.567 10.463 1.00 10.73 38 PRO B C 1
ATOM 965 O O . PRO B 1 41 ? 24.765 13.699 9.788 1.00 10.81 38 PRO B O 1
ATOM 969 N N . ALA B 1 42 ? 24.576 14.903 11.684 1.00 9.91 39 ALA B N 1
ATOM 970 C CA . ALA B 1 42 ? 25.536 14.125 12.453 1.00 9.97 39 ALA B CA 1
ATOM 971 C C . ALA B 1 42 ? 24.996 12.724 12.708 1.00 10.14 39 ALA B C 1
ATOM 972 O O . ALA B 1 42 ? 23.779 12.498 12.699 1.00 11.46 39 ALA B O 1
ATOM 974 N N . GLU B 1 43 ? 25.920 11.788 12.907 1.00 10.23 40 GLU B N 1
ATOM 975 C CA . GLU B 1 43 ? 25.567 10.421 13.306 1.00 10.48 40 GLU B CA 1
ATOM 976 C C . GLU B 1 43 ? 26.333 9.993 14.530 1.00 10.09 40 GLU B C 1
ATOM 977 O O . GLU B 1 43 ? 27.400 10.506 14.821 1.00 10.53 40 GLU B O 1
ATOM 983 N N . GLY B 1 44 ? 25.780 9.032 15.252 1.00 10.39 41 GLY B N 1
ATOM 984 C CA . GLY B 1 44 ? 26.518 8.420 16.343 1.00 10.69 41 GLY B CA 1
ATOM 985 C C . GLY B 1 44 ? 26.757 9.333 17.527 1.00 9.79 41 GLY B C 1
ATOM 986 O O . GLY B 1 44 ? 25.955 10.236 17.798 1.00 11.21 41 GLY B O 1
ATOM 987 N N . GLY B 1 45 ? 27.846 9.080 18.248 1.00 10.37 42 GLY B N 1
ATOM 988 C CA . GLY B 1 45 ? 28.136 9.794 19.476 1.00 10.05 42 GLY B CA 1
ATOM 989 C C . GLY B 1 45 ? 27.285 9.288 20.615 1.00 9.98 42 GLY B C 1
ATOM 990 O O . GLY B 1 45 ? 26.916 10.059 21.506 1.00 10.70 42 GLY B O 1
ATOM 991 N N . CYS B 1 46 ? 27.022 7.980 20.623 1.00 10.53 43 CYS B N 1
ATOM 992 C CA . CYS B 1 46 ? 26.197 7.374 21.650 1.00 11.97 43 CYS B CA 1
ATOM 993 C C . CYS B 1 46 ? 26.490 5.878 21.653 1.00 10.96 43 CYS B C 1
ATOM 994 O O . CYS B 1 46 ? 27.169 5.371 20.764 1.00 10.20 43 CYS B O 1
ATOM 997 N N . GLY B 1 47 ? 25.963 5.160 22.641 1.00 11.30 44 GLY B N 1
ATOM 998 C CA . GLY B 1 47 ? 26.257 3.734 22.768 1.00 11.37 44 GLY B CA 1
ATOM 999 C C . GLY B 1 47 ? 25.630 3.152 24.007 1.00 11.09 44 GLY B C 1
ATOM 1000 O O . GLY B 1 47 ? 24.592 3.632 24.465 1.00 13.73 44 GLY B O 1
ATOM 1001 N N . GLU B 1 48 ? 26.272 2.131 24.568 1.00 10.49 45 GLU B N 1
ATOM 1002 C CA . GLU B 1 48 ? 25.721 1.394 25.700 1.00 10.73 45 GLU B CA 1
ATOM 1003 C C . GLU B 1 48 ? 26.831 1.190 26.696 1.00 10.14 45 GLU B C 1
ATOM 1004 O O . GLU B 1 48 ? 27.976 0.872 26.316 1.00 10.97 45 GLU B O 1
ATOM 1010 N N . TRP B 1 49 ? 26.493 1.373 27.970 1.00 9.76 46 TRP B N 1
ATOM 1011 C CA . TRP B 1 49 ? 27.451 1.186 29.044 1.00 9.96 46 TRP B CA 1
ATOM 1012 C C . TRP B 1 49 ? 26.754 0.540 30.230 1.00 9.79 46 TRP B C 1
ATOM 1013 O O . TRP B 1 49 ? 25.513 0.566 30.341 1.00 10.27 46 TRP B O 1
ATOM 1024 N N . GLU B 1 50 ? 27.553 -0.022 31.140 1.00 10.55 47 GLU B N 1
ATOM 1025 C CA . GLU B 1 50 ? 27.012 -0.672 32.330 1.00 11.64 47 GLU B CA 1
ATOM 1026 C C . GLU B 1 50 ? 27.841 -0.301 33.535 1.00 11.81 47 GLU B C 1
ATOM 1027 O O . GLU B 1 50 ? 29.043 -0.100 33.438 1.00 11.70 47 GLU B O 1
ATOM 1033 N N . VAL B 1 51 ? 27.194 -0.256 34.691 1.00 12.26 48 VAL B N 1
ATOM 1034 C CA A VAL B 1 51 ? 27.907 -0.125 35.961 0.50 12.85 48 VAL B CA 1
ATOM 1035 C CA B VAL B 1 51 ? 27.929 -0.122 35.941 0.50 12.85 48 VAL B CA 1
ATOM 1036 C C . VAL B 1 51 ? 28.395 -1.504 36.417 1.00 12.81 48 VAL B C 1
ATOM 1037 O O . VAL B 1 51 ? 27.628 -2.471 36.408 1.00 15.23 48 VAL B O 1
ATOM 1044 N N . ARG B 1 52 ? 29.664 -1.594 36.801 1.00 12.21 49 ARG B N 1
ATOM 1045 C CA . ARG B 1 52 ? 30.259 -2.839 37.298 1.00 11.97 49 ARG B CA 1
ATOM 1046 C C . ARG B 1 52 ? 31.029 -2.534 38.586 1.00 11.96 49 ARG B C 1
ATOM 1047 O O . ARG B 1 52 ? 31.333 -1.377 38.898 1.00 11.97 49 ARG B O 1
ATOM 1055 N N . ASP B 1 53 ? 31.350 -3.577 39.347 1.00 11.42 50 ASP B N 1
ATOM 1056 C CA . ASP B 1 53 ? 32.322 -3.407 40.442 1.00 11.68 50 ASP B CA 1
ATOM 1057 C C . ASP B 1 53 ? 33.748 -3.319 39.876 1.00 12.13 50 ASP B C 1
ATOM 1058 O O . ASP B 1 53 ? 33.955 -3.418 38.650 1.00 13.07 50 ASP B O 1
ATOM 1063 N N . ARG B 1 54 ? 34.730 -3.116 40.753 1.00 12.46 51 ARG B N 1
ATOM 1064 C CA . ARG B 1 54 ? 36.093 -2.895 40.288 1.00 12.85 51 ARG B CA 1
ATOM 1065 C C . ARG B 1 54 ? 36.712 -4.123 39.598 1.00 12.87 51 ARG B C 1
ATOM 1066 O O . ARG B 1 54 ? 37.746 -4.012 38.920 1.00 13.78 51 ARG B O 1
ATOM 1074 N N . ARG B 1 55 ? 36.100 -5.290 39.791 1.00 13.26 52 ARG B N 1
ATOM 1075 C CA . ARG B 1 55 ? 36.524 -6.511 39.081 1.00 13.46 52 ARG B CA 1
ATOM 1076 C C . ARG B 1 55 ? 35.800 -6.718 37.751 1.00 13.20 52 ARG B C 1
ATOM 1077 O O . ARG B 1 55 ? 36.062 -7.694 37.033 1.00 13.94 52 ARG B O 1
ATOM 1085 N N . GLY B 1 56 ? 34.922 -5.792 37.402 1.00 13.21 53 GLY B N 1
ATOM 1086 C CA . GLY B 1 56 ? 34.148 -5.921 36.166 1.00 13.16 53 GLY B CA 1
ATOM 1087 C C . GLY B 1 56 ? 32.901 -6.784 36.313 1.00 13.50 53 GLY B C 1
ATOM 1088 O O . GLY B 1 56 ? 32.221 -7.077 35.325 1.00 14.08 53 GLY B O 1
ATOM 1089 N N . ARG B 1 57 ? 32.579 -7.190 37.538 1.00 13.45 54 ARG B N 1
ATOM 1090 C CA . ARG B 1 57 ? 31.398 -8.026 37.777 1.00 14.01 54 ARG B CA 1
ATOM 1091 C C . ARG B 1 57 ? 30.132 -7.183 37.817 1.00 14.45 54 ARG B C 1
ATOM 1092 O O . ARG B 1 57 ? 30.202 -5.989 38.072 1.00 13.59 54 ARG B O 1
ATOM 1100 N N . PRO B 1 58 ? 28.967 -7.802 37.570 1.00 14.56 55 PRO B N 1
ATOM 1101 C CA . PRO B 1 58 ? 27.709 -7.052 37.638 1.00 15.65 55 PRO B CA 1
ATOM 1102 C C . PRO B 1 58 ? 27.527 -6.386 38.989 1.00 15.64 55 PRO B C 1
ATOM 1103 O O . PRO B 1 58 ? 27.948 -6.923 40.016 1.00 15.17 55 PRO B O 1
ATOM 1107 N N . ALA B 1 59 ? 26.902 -5.211 38.985 1.00 15.80 56 ALA B N 1
ATOM 1108 C CA . ALA B 1 59 ? 26.644 -4.484 40.218 1.00 16.66 56 ALA B CA 1
ATOM 1109 C C . ALA B 1 59 ? 25.191 -4.006 40.253 1.00 16.71 56 ALA B C 1
ATOM 1110 O O . ALA B 1 59 ? 24.935 -2.804 40.195 1.00 15.94 56 ALA B O 1
ATOM 1112 N N . PRO B 1 60 ? 24.233 -4.953 40.354 1.00 16.38 57 PRO B N 1
ATOM 1113 C CA . PRO B 1 60 ? 22.806 -4.572 40.357 1.00 16.27 57 PRO B CA 1
ATOM 1114 C C . PRO B 1 60 ? 22.456 -3.599 41.482 1.00 16.19 57 PRO B C 1
ATOM 1115 O O . PRO B 1 60 ? 21.565 -2.763 41.318 1.00 15.40 57 PRO B O 1
ATOM 1119 N N . TRP B 1 61 ? 23.159 -3.718 42.608 1.00 16.19 58 TRP B N 1
ATOM 1120 C CA A TRP B 1 61 ? 22.992 -2.838 43.773 0.50 16.23 58 TRP B CA 1
ATOM 1121 C CA B TRP B 1 61 ? 22.891 -2.836 43.738 0.50 16.26 58 TRP B CA 1
ATOM 1122 C C . TRP B 1 61 ? 23.260 -1.378 43.421 1.00 15.92 58 TRP B C 1
ATOM 1123 O O . TRP B 1 61 ? 22.626 -0.462 43.945 1.00 16.40 58 TRP B O 1
ATOM 1144 N N . LEU B 1 62 ? 24.235 -1.170 42.544 1.00 15.86 59 LEU B N 1
ATOM 1145 C CA . LEU B 1 62 ? 24.573 0.164 42.086 1.00 15.82 59 LEU B CA 1
ATOM 1146 C C . LEU B 1 62 ? 23.678 0.602 40.951 1.00 15.04 59 LEU B C 1
ATOM 1147 O O . LEU B 1 62 ? 23.302 1.776 40.872 1.00 15.09 59 LEU B O 1
ATOM 1152 N N . GLU B 1 63 ? 23.342 -0.329 40.059 1.00 14.53 60 GLU B N 1
ATOM 1153 C CA . GLU B 1 63 ? 22.413 -0.006 38.978 1.00 15.42 60 GLU B CA 1
ATOM 1154 C C . GLU B 1 63 ? 21.126 0.582 39.564 1.00 14.78 60 GLU B C 1
ATOM 1155 O O . GLU B 1 63 ? 20.607 1.567 39.035 1.00 14.72 60 GLU B O 1
ATOM 1161 N N . ARG B 1 64 ? 20.628 0.013 40.662 1.00 15.79 61 ARG B N 1
ATOM 1162 C CA . ARG B 1 64 ? 19.408 0.525 41.293 1.00 16.42 61 ARG B CA 1
ATOM 1163 C C . ARG B 1 64 ? 19.548 1.940 41.852 1.00 16.35 61 ARG B C 1
ATOM 1164 O O . ARG B 1 64 ? 18.549 2.626 42.082 1.00 17.25 61 ARG B O 1
ATOM 1172 N N . LYS B 1 65 ? 20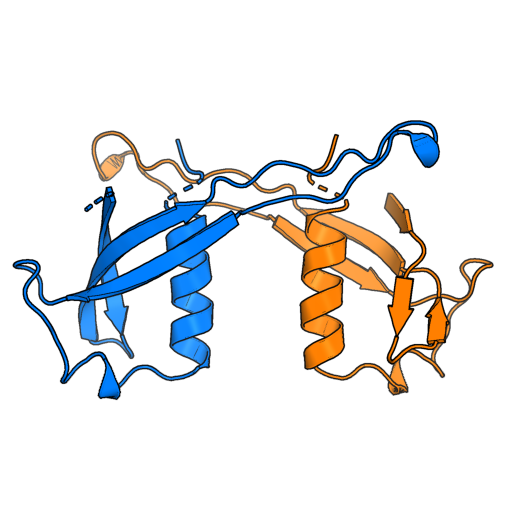.783 2.363 42.089 1.00 15.91 62 LYS B N 1
ATOM 1173 C CA . LYS B 1 65 ? 21.049 3.693 42.621 1.00 15.73 62 LYS B CA 1
ATOM 1174 C C . LYS B 1 65 ? 21.233 4.750 41.558 1.00 15.67 62 LYS B C 1
ATOM 1175 O O . LYS B 1 65 ? 21.350 5.934 41.870 1.00 16.69 62 LYS B O 1
ATOM 1181 N N . LEU B 1 66 ? 21.262 4.333 40.299 1.00 14.30 63 LEU B N 1
ATOM 1182 C CA . LEU B 1 66 ? 21.299 5.309 39.230 1.00 13.93 63 LEU B CA 1
ATOM 1183 C C . LEU B 1 66 ? 20.028 6.140 39.221 1.00 14.19 63 LEU B C 1
ATOM 1184 O O . LEU B 1 66 ? 18.909 5.628 39.337 1.00 15.82 63 LEU B O 1
ATOM 1189 N N . THR B 1 67 ? 20.205 7.440 39.086 1.00 13.05 64 THR B N 1
ATOM 1190 C CA . THR B 1 67 ? 19.083 8.333 38.834 1.00 13.15 64 THR B CA 1
ATOM 1191 C C . THR B 1 67 ? 19.216 8.763 37.391 1.00 12.30 64 THR B C 1
ATOM 1192 O O . THR B 1 67 ? 20.273 8.571 36.795 1.00 11.86 64 THR B O 1
ATOM 1196 N N . GLU B 1 68 ? 18.167 9.338 36.821 1.00 11.98 65 GLU B N 1
ATOM 1197 C CA . GLU B 1 68 ? 18.275 9.894 35.478 1.00 12.00 65 GLU B CA 1
ATOM 1198 C C . GLU B 1 68 ? 19.380 10.937 35.383 1.00 11.43 65 GLU B C 1
ATOM 1199 O O . GLU B 1 68 ? 20.096 11.020 34.385 1.00 11.70 65 GLU B O 1
ATOM 1205 N N . ALA B 1 69 ? 19.557 11.715 36.454 1.00 11.53 66 ALA B N 1
ATOM 1206 C CA . ALA B 1 69 ? 20.631 12.711 36.442 1.00 11.89 66 ALA B CA 1
ATOM 1207 C C . ALA B 1 69 ? 22.001 12.053 36.315 1.00 11.35 66 ALA B C 1
ATOM 1208 O O . ALA B 1 69 ? 22.860 12.514 35.563 1.00 11.97 66 ALA B O 1
ATOM 1210 N N . GLU B 1 70 ? 22.213 10.978 37.064 1.00 11.53 67 GLU B N 1
ATOM 1211 C CA . GLU B 1 70 ? 23.479 10.270 36.985 1.00 11.50 67 GLU B CA 1
ATOM 1212 C C . GLU B 1 70 ? 23.673 9.594 35.642 1.00 11.04 67 GLU B C 1
ATOM 1213 O O . GLU B 1 70 ? 24.793 9.562 35.126 1.00 11.12 67 GLU B O 1
ATOM 1219 N N . ARG B 1 71 ? 22.605 9.043 35.070 1.00 10.91 68 ARG B N 1
ATOM 1220 C CA . ARG B 1 71 ? 22.721 8.414 33.753 1.00 11.25 68 ARG B CA 1
ATOM 1221 C C . ARG B 1 71 ? 23.135 9.448 32.722 1.00 11.02 68 ARG B C 1
ATOM 1222 O O . ARG B 1 71 ? 23.985 9.177 31.888 1.00 11.32 68 ARG B O 1
ATOM 1230 N N . GLU B 1 72 ? 22.563 10.649 32.795 1.00 11.24 69 GLU B N 1
ATOM 1231 C CA . GLU B 1 72 ? 22.925 11.701 31.854 1.00 12.07 69 GLU B CA 1
ATOM 1232 C C . GLU B 1 72 ? 24.396 12.130 32.019 1.00 11.68 69 GLU B C 1
ATOM 1233 O O . GLU B 1 72 ? 25.138 12.290 31.045 1.00 12.16 69 GLU B O 1
ATOM 1239 N N . ARG B 1 73 ? 24.827 12.276 33.265 1.00 10.76 70 ARG B N 1
ATOM 1240 C CA . ARG B 1 73 ? 26.207 12.613 33.551 1.00 10.78 70 ARG B CA 1
ATOM 1241 C C . ARG B 1 73 ? 27.177 11.540 33.037 1.00 10.13 70 ARG B C 1
ATOM 1242 O O . ARG B 1 73 ? 28.199 11.838 32.417 1.00 10.51 70 ARG B O 1
ATOM 1250 N N . ILE B 1 74 ? 26.870 10.288 33.329 1.00 9.39 71 ILE B N 1
ATOM 1251 C CA . ILE B 1 74 ? 27.729 9.202 32.876 1.00 9.43 71 ILE B CA 1
ATOM 1252 C C . ILE B 1 74 ? 27.699 9.041 31.341 1.00 9.63 71 ILE B C 1
ATOM 1253 O O . ILE B 1 74 ? 28.728 8.712 30.744 1.00 9.73 71 ILE B O 1
ATOM 1258 N N . ASP B 1 75 ? 26.546 9.287 30.722 1.00 9.96 72 ASP B N 1
ATOM 1259 C CA . ASP B 1 75 ? 26.496 9.319 29.254 1.00 10.35 72 ASP B CA 1
ATOM 1260 C C . ASP B 1 75 ? 27.595 10.259 28.699 1.00 9.74 72 ASP B C 1
ATOM 1261 O O . ASP B 1 75 ? 28.313 9.908 27.760 1.00 10.20 72 ASP B O 1
ATOM 1266 N N . GLN B 1 76 ? 27.733 11.442 29.295 1.00 10.04 73 GLN B N 1
ATOM 1267 C CA . GLN B 1 76 ? 28.727 12.377 28.816 1.00 9.92 73 GLN B CA 1
ATOM 1268 C C . GLN B 1 76 ? 30.140 11.922 29.130 1.00 9.68 73 GLN B C 1
ATOM 1269 O O . GLN B 1 76 ? 31.060 12.145 28.339 1.00 9.73 73 GLN B O 1
ATOM 1275 N N . ALA B 1 77 ? 30.323 11.273 30.284 1.00 9.65 74 ALA B N 1
ATOM 1276 C CA . ALA B 1 77 ? 31.627 10.724 30.646 1.00 9.71 74 ALA B CA 1
ATOM 1277 C C . ALA B 1 77 ? 32.042 9.653 29.630 1.00 9.76 74 ALA B C 1
ATOM 1278 O O . ALA B 1 77 ? 33.216 9.558 29.255 1.00 10.03 74 ALA B O 1
ATOM 1280 N N . VAL B 1 78 ? 31.078 8.842 29.194 1.00 9.21 75 VAL B N 1
ATOM 1281 C CA . VAL B 1 78 ? 31.335 7.824 28.189 1.00 9.11 75 VAL B CA 1
ATOM 1282 C C . VAL B 1 78 ? 31.683 8.468 26.839 1.00 9.22 75 VAL B C 1
ATOM 1283 O O . VAL B 1 78 ? 32.652 8.074 26.206 1.00 9.39 75 VAL B O 1
ATOM 1287 N N . PHE B 1 79 ? 30.919 9.479 26.428 1.00 9.15 76 PHE B N 1
ATOM 1288 C CA . PHE B 1 79 ? 31.241 10.213 25.218 1.00 9.01 76 PHE B CA 1
ATOM 1289 C C . PHE B 1 79 ? 32.673 10.734 25.279 1.00 9.64 76 PHE B C 1
ATOM 1290 O O . PHE B 1 79 ? 33.468 10.545 24.345 1.00 9.94 76 PHE B O 1
ATOM 1298 N N . ASP B 1 80 ? 33.021 11.372 26.392 1.00 9.97 77 ASP B N 1
ATOM 1299 C CA . ASP B 1 80 ? 34.334 11.991 26.492 1.00 9.95 77 ASP B CA 1
ATOM 1300 C C . ASP B 1 80 ? 35.428 10.925 26.459 1.00 10.36 77 ASP B C 1
ATOM 1301 O O . ASP B 1 80 ? 36.476 11.125 25.851 1.00 10.93 77 ASP B O 1
ATOM 1306 N N . ARG B 1 81 ? 35.193 9.798 27.120 1.00 9.95 78 ARG B N 1
ATOM 1307 C CA . ARG B 1 81 ? 36.174 8.702 27.058 1.00 10.40 78 ARG B CA 1
ATOM 1308 C C . ARG B 1 81 ? 36.341 8.145 25.638 1.00 10.28 78 ARG B C 1
ATOM 1309 O O . ARG B 1 81 ? 37.472 7.937 25.170 1.00 11.26 78 ARG B O 1
ATOM 1325 N N . GLU B 1 83 ? 35.505 9.450 22.704 1.00 10.93 80 GLU B N 1
ATOM 1326 C CA . GLU B 1 8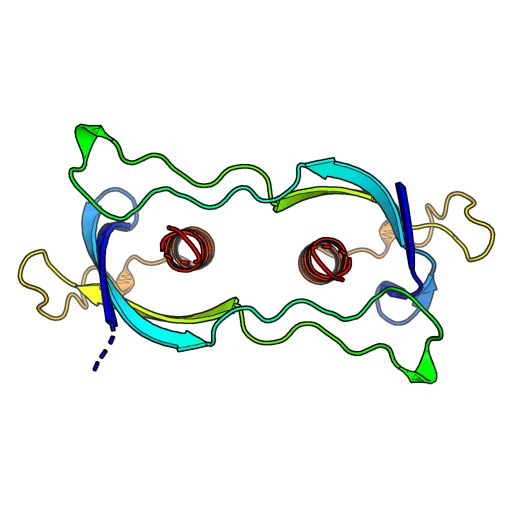3 ? 35.838 10.439 21.692 1.00 11.43 80 GLU B CA 1
ATOM 1327 C C . GLU B 1 83 ? 37.177 11.118 21.979 1.00 11.71 80 GLU B C 1
ATOM 1328 O O . GLU B 1 83 ? 37.556 12.045 21.282 1.00 13.03 80 GLU B O 1
ATOM 1334 N N . GLY B 1 84 ? 37.911 10.597 22.961 1.00 11.79 81 GLY B N 1
ATOM 1335 C CA . GLY B 1 84 ? 39.170 11.208 23.380 1.00 13.14 81 GLY B CA 1
ATOM 1336 C C . GLY B 1 84 ? 40.345 10.756 22.539 1.00 13.58 81 GLY B C 1
ATOM 1337 O O . GLY B 1 84 ? 40.181 10.083 21.519 1.00 14.77 81 GLY B O 1
ATOM 1338 N N . ARG B 1 85 ? 41.536 11.136 22.987 1.00 14.71 82 ARG B N 1
ATOM 1339 C CA . ARG B 1 85 ? 42.782 10.805 22.294 1.00 15.83 82 ARG B CA 1
ATOM 1340 C C . ARG B 1 85 ? 43.764 10.112 23.228 1.00 16.87 82 ARG B C 1
ATOM 1341 O O . ARG B 1 85 ? 43.650 10.190 24.448 1.00 16.23 82 ARG B O 1
#

B-factor: mean 16.25, std 6.34, range [6.95, 51.17]

Sequence (161 aa):
ALAEFEDRVAGIPCLIVVTYWEPYVPAKVVSGPPEYCYPAEGGCGEWEVRDRRGRPAPWWLERKLTEAERERIDQAVFDREGRLAEFEDRVAGIPCLLIVVTYWEPYVPAKVSGPPEYCYPAEGGCGEWEVVRDRRGRPAPWWLERKLTEAERERIDQAVFDREGR

InterPro domains:
  IPR048374 YuA phage, Gp49-like [PF20788] (4-75)

Foldseek 3Di:
DDDKDWDDQVNHIWIKAFDFFDDWAQWADDDDPVPTDHIDTLFGDIATHHPVRHHDVVRVVSHDPVNVVVVRVVVSPCNDD/DDKDWDDQVNHIWIKAFDFFDDWDQWDDDDDPVPTDHIDTLFGDIATHHPVRHHDVVSVVRHDPVNVVVVRVVVSPCNDD

Secondary structure (DSSP, 8-state):
--EEEEEEETTEEEEEEEEEEE--BPPB-SS-GGG-B--B--EEEEEEE-TTS-B-HHHHTT--HHHHHHHHHHHHH----/-EEEEEEETTEEEEEEEEEEE--BPPB-SS-GGG-B--B--EEEEEEE-TTS-B-HHHHTT--HHHHHHHHHHHHH----

CATH classification: 3.30.300.260

Solvent-accessible surface area: 10611 Å² total

Organism: Pseudomonas phage YuA (NCBI:txid462590)

Nearest PDB structures (foldseek):
  3pes-assembly2_B  TM=1.013E+00  e=1.000E-15  Pseudomonas virus Yua
  6yfn-assembly1_AA  TM=2.723E-01  e=8.911E+00  Leviviridae sp.
  2y3c-assembly1_A  TM=3.347E-01  e=6.145E+00  Treponema denticola
  3pes-assembly2_B  TM=1.007E+00  e=2.834E-15  Pseudomonas virus Yua
  2y3c-assembly1_A  TM=3.209E-01  e=6.022E+00  Treponema denticola

Radius of gyration: 18.62 Å; Cα contacts (8 Å, |Δi|>4): 285; chains: 2; bounding box: 43×47×46 Å